Protein AF-A0A8D3X1G1-F1 (afdb_monomer_lite)

Secondary structure (DSSP, 8-state):
----------S-PPPS-HHHHHHHHHHHHH-SS--S-HHHHHHHHHH--SHHHHHHHHHHHH-GGGGGS-HHHHHHHHHHHHHHHTT-

Organism: Priestia megaterium (strain WSH-002) (NCBI:txid1006007)

Foldseek 3Di:
DDDDPPDPPPLDDDFPDPLVNLLLVQLVVPPPPDPDRSLVLLVVLVPDPDPVVSQVSSCVRRNPSCNVDDNVSSVVRNVVVVVVVVVD

Radius of gyration: 14.17 Å; chains: 1; bounding box: 31×22×53 Å

Structure (mmCIF, N/CA/C/O backbone):
data_AF-A0A8D3X1G1-F1
#
_entry.id   AF-A0A8D3X1G1-F1
#
loop_
_atom_site.group_PDB
_atom_site.id
_atom_site.type_symbol
_atom_site.label_atom_id
_atom_site.label_alt_id
_atom_site.label_comp_id
_atom_site.label_asym_id
_atom_site.label_entity_id
_atom_site.label_seq_id
_atom_site.pdbx_PDB_ins_code
_atom_site.Cartn_x
_atom_site.Cartn_y
_atom_site.Cartn_z
_atom_site.occupancy
_atom_site.B_iso_or_equiv
_atom_site.auth_seq_id
_atom_site.auth_comp_id
_atom_site.auth_asym_id
_atom_site.auth_atom_id
_atom_site.pdbx_PDB_model_num
ATOM 1 N N . MET A 1 1 ? 0.265 -9.917 -39.785 1.00 42.25 1 MET A N 1
ATOM 2 C CA . MET A 1 1 ? -0.704 -9.875 -38.670 1.00 42.25 1 MET A CA 1
ATOM 3 C C . MET A 1 1 ? 0.087 -9.977 -37.375 1.00 42.25 1 MET A C 1
ATOM 5 O O . MET A 1 1 ? 0.518 -11.066 -37.028 1.00 42.25 1 MET A O 1
ATOM 9 N N . VAL A 1 2 ? 0.401 -8.849 -36.732 1.00 44.53 2 VAL A N 1
ATOM 10 C CA . VAL A 1 2 ? 1.089 -8.852 -35.431 1.00 44.53 2 VAL A CA 1
ATOM 11 C C . VAL A 1 2 ? 0.001 -8.812 -34.372 1.00 44.53 2 VAL A C 1
ATOM 13 O O . VAL A 1 2 ? -0.784 -7.867 -34.329 1.00 44.53 2 VAL A O 1
ATOM 16 N N . TYR A 1 3 ? -0.091 -9.894 -33.604 1.00 45.19 3 TYR A N 1
ATOM 17 C CA . TYR A 1 3 ? -1.061 -10.059 -32.534 1.00 45.19 3 TYR A CA 1
ATOM 18 C C . TYR A 1 3 ? -0.980 -8.881 -31.568 1.00 45.19 3 TYR A C 1
ATOM 20 O O . TYR A 1 3 ? 0.086 -8.546 -31.052 1.00 45.19 3 TYR A O 1
ATOM 28 N N . SER A 1 4 ? -2.136 -8.260 -31.357 1.00 48.47 4 SER A N 1
ATOM 29 C CA . SER A 1 4 ? -2.400 -7.239 -30.361 1.00 48.47 4 SER A CA 1
ATOM 30 C C . SER A 1 4 ? -1.780 -7.636 -29.021 1.00 48.47 4 SER A C 1
ATOM 32 O O . SER A 1 4 ? -2.282 -8.531 -28.343 1.00 48.47 4 SER A O 1
ATOM 34 N N . GLN A 1 5 ? -0.713 -6.954 -28.600 1.00 41.25 5 GLN A N 1
ATOM 35 C CA . GLN A 1 5 ? -0.422 -6.892 -27.175 1.00 41.25 5 GLN A CA 1
ATOM 36 C C . GLN A 1 5 ? -1.529 -6.043 -26.570 1.00 41.25 5 GLN A C 1
ATOM 38 O O . GLN A 1 5 ? -1.566 -4.824 -26.735 1.00 41.25 5 GLN A O 1
ATOM 43 N N . ALA A 1 6 ? -2.485 -6.745 -25.962 1.00 45.69 6 ALA A N 1
ATOM 44 C CA . ALA A 1 6 ? -3.527 -6.185 -25.132 1.00 45.69 6 ALA A CA 1
ATOM 45 C C . ALA A 1 6 ? -2.943 -5.028 -24.324 1.00 45.69 6 ALA A C 1
ATOM 47 O O . ALA A 1 6 ? -1.927 -5.196 -23.647 1.00 45.69 6 ALA A O 1
ATOM 48 N N . VAL A 1 7 ? -3.578 -3.862 -24.453 1.00 42.03 7 VAL A N 1
ATOM 49 C CA . VAL A 1 7 ? -3.342 -2.673 -23.637 1.00 42.03 7 VAL A CA 1
ATOM 50 C C . VAL A 1 7 ? -3.080 -3.155 -22.215 1.00 42.03 7 VAL A C 1
ATOM 52 O O . VAL A 1 7 ? -4.002 -3.656 -21.567 1.00 42.03 7 VAL A O 1
ATOM 55 N N . ARG A 1 8 ? -1.821 -3.094 -21.749 1.00 42.88 8 ARG A N 1
ATOM 56 C CA . ARG A 1 8 ? -1.514 -3.327 -20.338 1.00 42.88 8 ARG A CA 1
ATOM 57 C C . ARG A 1 8 ? -2.321 -2.266 -19.611 1.00 42.88 8 ARG A C 1
ATOM 59 O O . ARG A 1 8 ? -1.947 -1.095 -19.627 1.00 42.88 8 ARG A O 1
ATOM 66 N N . LYS A 1 9 ? -3.486 -2.661 -19.076 1.00 49.25 9 LYS A N 1
ATOM 67 C CA . LYS A 1 9 ? -4.270 -1.832 -18.160 1.00 49.25 9 LYS A CA 1
ATOM 68 C C . LYS A 1 9 ? -3.249 -1.259 -17.187 1.00 49.25 9 LYS A C 1
ATOM 70 O O . LYS A 1 9 ? -2.399 -2.035 -16.743 1.00 49.25 9 LYS A O 1
ATOM 75 N N . PRO A 1 10 ? -3.262 0.051 -16.908 1.00 52.84 10 PRO A N 1
ATOM 76 C CA . PRO A 1 10 ? -2.285 0.587 -15.986 1.00 52.84 10 PRO A CA 1
ATOM 77 C C . PRO A 1 10 ? -2.428 -0.231 -14.697 1.00 52.84 10 PRO A C 1
ATOM 79 O O . PRO A 1 10 ? -3.510 -0.285 -14.114 1.00 52.84 10 PRO A O 1
ATOM 82 N N . GLU A 1 11 ? -1.371 -0.958 -14.303 1.00 60.47 11 GLU A N 1
ATOM 83 C CA . GLU A 1 11 ? -1.366 -1.831 -13.107 1.00 60.47 11 GLU A CA 1
ATOM 84 C C . GLU A 1 11 ? -1.653 -1.041 -11.818 1.00 60.47 11 GLU A C 1
ATOM 86 O O . GLU A 1 11 ? -1.802 -1.591 -10.727 1.00 60.47 11 GLU A O 1
ATOM 91 N N . PHE A 1 12 ? -1.729 0.273 -11.975 1.00 67.38 12 PHE A N 1
ATOM 92 C CA . PHE A 1 12 ? -1.857 1.290 -10.981 1.00 67.38 12 PHE A CA 1
ATOM 93 C C . PHE A 1 12 ? -2.792 2.380 -11.502 1.00 67.38 12 PHE A C 1
ATOM 95 O O . PHE A 1 12 ? -2.590 2.943 -12.576 1.00 67.38 12 PHE A O 1
ATOM 102 N N . GLN A 1 13 ? -3.814 2.695 -10.717 1.00 71.19 13 GLN A N 1
ATOM 103 C CA . GLN A 1 13 ? -4.572 3.924 -10.887 1.00 71.19 13 GLN A CA 1
ATOM 104 C C . GLN A 1 13 ? -3.999 4.957 -9.920 1.00 71.19 13 GLN A C 1
ATOM 106 O O . GLN A 1 13 ? -3.683 4.599 -8.794 1.00 71.19 13 GLN A O 1
ATOM 111 N N . GLN A 1 14 ? -3.926 6.233 -10.297 1.00 78.38 14 GLN A N 1
ATOM 112 C CA . GLN A 1 14 ? -3.537 7.265 -9.336 1.00 78.38 14 GLN A CA 1
ATOM 113 C C . GLN A 1 14 ? -4.483 7.261 -8.116 1.00 78.38 14 GLN A C 1
ATOM 115 O O . GLN A 1 14 ? -5.719 7.362 -8.233 1.00 78.38 14 GLN A O 1
ATOM 120 N N . ALA A 1 15 ? -3.879 7.093 -6.943 1.00 83.69 15 ALA A N 1
ATOM 121 C CA . ALA A 1 15 ? -4.466 7.374 -5.648 1.00 83.69 15 ALA A CA 1
ATOM 122 C C . ALA A 1 15 ? -4.636 8.889 -5.471 1.00 83.69 15 ALA A C 1
ATOM 124 O O . ALA A 1 15 ? -4.001 9.696 -6.146 1.00 83.69 15 ALA A O 1
ATOM 125 N N . GLU A 1 16 ? -5.514 9.274 -4.552 1.00 85.19 16 GLU A N 1
ATOM 126 C CA . GLU A 1 16 ? -5.739 10.686 -4.207 1.00 85.19 16 GLU A CA 1
ATOM 127 C C . GLU A 1 16 ? -4.608 11.251 -3.333 1.00 85.19 16 GLU A C 1
ATOM 129 O O . GLU A 1 16 ? -4.392 12.455 -3.299 1.00 85.19 16 GLU A O 1
ATOM 134 N N . SER A 1 17 ? -3.858 10.375 -2.658 1.00 87.94 17 SER A N 1
ATOM 135 C CA . SER A 1 17 ? -2.704 10.732 -1.835 1.00 87.94 17 SER A CA 1
ATOM 136 C C . SER A 1 17 ? -1.431 10.725 -2.681 1.00 87.94 17 SER A C 1
ATOM 138 O O . SER A 1 17 ? -1.033 9.678 -3.199 1.00 87.94 17 SER A O 1
ATOM 140 N N . GLU A 1 18 ? -0.777 11.884 -2.801 1.00 88.81 18 GLU A N 1
ATOM 141 C CA . GLU A 1 18 ? 0.510 12.023 -3.502 1.00 88.81 18 GLU A CA 1
ATOM 142 C C . GLU A 1 18 ? 1.578 11.098 -2.910 1.00 88.81 18 GLU A C 1
ATOM 144 O O . GLU A 1 18 ? 2.272 10.409 -3.654 1.00 88.81 18 GLU A O 1
ATOM 149 N N . GLY A 1 19 ? 1.640 10.989 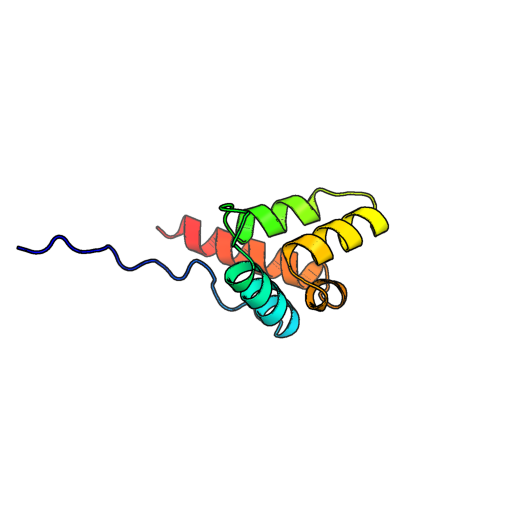-1.579 1.00 89.44 19 GLY A N 1
ATOM 150 C CA . GLY A 1 19 ? 2.583 10.092 -0.908 1.00 89.44 19 GLY A CA 1
ATOM 151 C C . GLY A 1 19 ? 2.320 8.612 -1.205 1.00 89.44 19 GLY A C 1
ATOM 152 O O . GLY A 1 19 ? 3.260 7.836 -1.364 1.00 89.44 19 GLY A O 1
ATOM 153 N N . LEU A 1 20 ? 1.051 8.205 -1.336 1.00 92.12 20 LEU A N 1
ATOM 154 C CA . LEU A 1 20 ? 0.717 6.834 -1.738 1.00 92.12 20 LEU A CA 1
ATOM 155 C C . LEU A 1 20 ? 1.056 6.585 -3.213 1.00 92.12 20 LEU A C 1
ATOM 157 O O . LEU A 1 20 ? 1.516 5.496 -3.551 1.00 92.12 20 LEU A O 1
ATOM 161 N N . ASN A 1 21 ? 0.874 7.582 -4.083 1.00 91.19 21 ASN A N 1
ATOM 162 C CA . ASN A 1 21 ? 1.306 7.488 -5.475 1.00 91.19 21 ASN A CA 1
ATOM 163 C C . ASN A 1 21 ? 2.818 7.285 -5.564 1.00 91.19 21 ASN A C 1
ATOM 165 O O . ASN A 1 21 ? 3.256 6.365 -6.248 1.00 91.19 21 ASN A O 1
ATOM 169 N N . GLU A 1 22 ? 3.601 8.088 -4.845 1.00 91.94 22 GLU A N 1
ATOM 170 C CA . GLU A 1 22 ? 5.061 7.969 -4.798 1.00 91.94 22 GLU A CA 1
ATOM 171 C C . GLU A 1 22 ? 5.498 6.572 -4.336 1.00 91.94 22 GLU A C 1
ATOM 173 O O . GLU A 1 22 ? 6.269 5.907 -5.024 1.00 91.94 22 GLU A O 1
ATOM 178 N N . ALA A 1 23 ? 4.918 6.074 -3.242 1.00 92.19 23 ALA A N 1
ATOM 179 C CA . ALA A 1 23 ? 5.217 4.746 -2.712 1.00 92.19 23 ALA A CA 1
ATOM 180 C C . ALA A 1 23 ? 4.849 3.608 -3.689 1.00 92.19 23 ALA A C 1
ATOM 182 O O . ALA A 1 23 ? 5.571 2.618 -3.818 1.00 92.19 23 ALA A O 1
ATOM 183 N N . ILE A 1 24 ? 3.737 3.734 -4.421 1.00 91.19 24 ILE A N 1
ATOM 184 C CA . ILE A 1 24 ? 3.355 2.750 -5.443 1.00 91.19 24 ILE A CA 1
ATOM 185 C C . ILE A 1 24 ? 4.278 2.829 -6.665 1.00 91.19 24 ILE A C 1
ATOM 187 O O . ILE A 1 24 ? 4.676 1.792 -7.200 1.00 91.19 24 ILE A O 1
ATOM 191 N N . HIS A 1 25 ? 4.641 4.033 -7.105 1.00 88.69 25 HIS A N 1
ATOM 192 C CA . HIS A 1 25 ? 5.611 4.222 -8.182 1.00 88.69 25 HIS A CA 1
ATOM 193 C C . HIS A 1 25 ? 6.962 3.603 -7.824 1.00 88.69 25 HIS A C 1
ATOM 195 O O . HIS A 1 25 ? 7.569 2.912 -8.647 1.00 88.69 25 HIS A O 1
ATOM 201 N N . GLU A 1 26 ? 7.403 3.796 -6.585 1.00 88.69 26 GLU A N 1
ATOM 202 C CA . GLU A 1 26 ? 8.617 3.197 -6.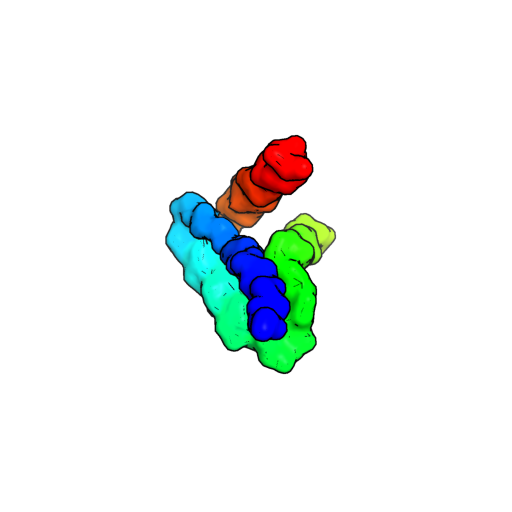058 1.00 88.69 26 GLU A CA 1
ATOM 203 C C . GLU A 1 26 ? 8.516 1.667 -6.024 1.00 88.69 26 GLU A C 1
ATOM 205 O O . GLU A 1 26 ? 9.407 0.999 -6.543 1.00 88.69 26 GLU A O 1
ATOM 210 N N . TYR A 1 27 ? 7.406 1.099 -5.543 1.00 88.50 27 TYR A N 1
ATOM 211 C CA . TYR A 1 27 ? 7.153 -0.345 -5.596 1.00 88.50 27 TYR A CA 1
ATOM 212 C C . TYR A 1 27 ? 7.247 -0.908 -7.023 1.00 88.50 27 TYR A C 1
ATOM 214 O O . TYR A 1 27 ? 7.946 -1.893 -7.250 1.00 88.50 27 TYR A O 1
ATOM 222 N N . ILE A 1 28 ? 6.596 -0.268 -8.003 1.00 85.69 28 ILE A N 1
ATOM 223 C CA . ILE A 1 28 ? 6.619 -0.698 -9.414 1.00 85.69 28 ILE A CA 1
ATOM 224 C C . ILE A 1 28 ? 8.038 -0.629 -9.983 1.00 85.69 28 ILE A C 1
ATOM 226 O O . ILE A 1 28 ? 8.473 -1.557 -10.660 1.00 85.69 28 ILE A O 1
ATOM 230 N N . THR A 1 29 ? 8.772 0.440 -9.679 1.00 83.19 29 THR A N 1
ATOM 231 C CA . THR A 1 29 ? 10.156 0.628 -10.138 1.00 83.19 29 THR A CA 1
ATOM 232 C C . THR A 1 29 ? 11.100 -0.390 -9.494 1.00 83.19 29 THR A C 1
ATOM 234 O O . THR A 1 29 ? 12.003 -0.913 -10.144 1.00 83.19 29 THR A O 1
ATOM 237 N N . ARG A 1 30 ? 10.871 -0.711 -8.216 1.00 76.25 30 ARG A N 1
ATOM 238 C CA . ARG A 1 30 ? 11.665 -1.660 -7.428 1.00 76.25 30 ARG A CA 1
ATOM 239 C C . ARG A 1 30 ? 11.304 -3.120 -7.663 1.00 76.25 30 ARG A C 1
ATOM 241 O O . ARG A 1 30 ? 12.064 -3.965 -7.188 1.00 76.25 30 ARG A O 1
ATOM 248 N N . ARG A 1 31 ? 10.206 -3.448 -8.367 1.00 67.69 31 ARG A N 1
ATOM 249 C CA . ARG A 1 31 ? 9.823 -4.825 -8.751 1.00 67.69 31 ARG A CA 1
ATOM 250 C C . ARG A 1 31 ? 10.867 -5.461 -9.686 1.00 67.69 31 ARG A C 1
ATOM 252 O O . ARG A 1 31 ? 10.633 -5.739 -10.854 1.00 67.69 31 ARG A O 1
ATOM 259 N N . THR A 1 32 ? 12.037 -5.741 -9.138 1.00 55.59 32 THR A N 1
ATOM 260 C CA . THR A 1 32 ? 13.086 -6.585 -9.703 1.00 55.59 32 THR A CA 1
ATOM 261 C C . THR A 1 32 ? 13.017 -7.996 -9.104 1.00 55.59 32 THR A C 1
ATOM 263 O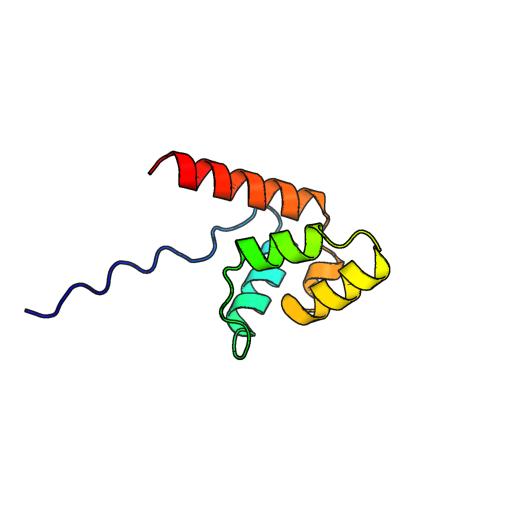 O . THR A 1 32 ? 13.673 -8.898 -9.615 1.00 55.59 32 THR A O 1
ATOM 266 N N . ARG A 1 33 ? 12.206 -8.215 -8.043 1.00 49.66 33 ARG A N 1
ATOM 267 C CA . ARG A 1 33 ? 12.068 -9.509 -7.330 1.00 49.66 33 ARG A CA 1
ATOM 268 C C . ARG A 1 33 ? 10.639 -9.957 -6.981 1.00 49.66 33 ARG A C 1
ATOM 270 O O . ARG A 1 33 ? 10.389 -11.157 -6.956 1.00 49.66 33 ARG A O 1
ATOM 277 N N . HIS A 1 34 ? 9.691 -9.047 -6.743 1.00 57.97 34 HIS A N 1
ATOM 278 C CA . HIS A 1 34 ? 8.305 -9.406 -6.399 1.00 57.97 34 HIS A CA 1
ATOM 279 C C . HIS A 1 34 ? 7.369 -9.163 -7.584 1.00 57.97 34 HIS A C 1
ATOM 281 O O . HIS A 1 34 ? 7.146 -8.023 -7.967 1.00 57.97 34 HIS A O 1
ATOM 287 N N . ASN A 1 35 ? 6.794 -10.226 -8.151 1.00 69.19 35 ASN A N 1
ATOM 288 C CA . ASN A 1 35 ? 5.863 -10.137 -9.286 1.00 69.19 35 ASN A CA 1
ATOM 289 C C . ASN A 1 35 ? 4.383 -10.019 -8.852 1.00 69.19 35 ASN A C 1
ATOM 291 O O . ASN A 1 35 ? 3.474 -10.325 -9.620 1.00 69.19 35 ASN A O 1
ATOM 295 N N . ALA A 1 36 ? 4.127 -9.643 -7.594 1.00 80.44 36 ALA A N 1
ATOM 296 C CA . ALA A 1 36 ? 2.776 -9.564 -7.037 1.00 80.44 36 ALA A CA 1
ATOM 297 C C . ALA A 1 36 ? 2.097 -8.238 -7.421 1.00 80.44 36 ALA A C 1
ATOM 299 O O . ALA A 1 36 ? 2.762 -7.211 -7.355 1.00 80.44 36 ALA A O 1
ATOM 300 N N . PRO A 1 37 ? 0.798 -8.195 -7.773 1.00 86.00 37 PRO A N 1
ATOM 301 C CA . PRO A 1 37 ? 0.054 -6.954 -8.026 1.00 86.00 37 PRO A CA 1
ATOM 302 C C . PRO A 1 37 ? 0.157 -5.926 -6.881 1.00 86.00 37 PRO A C 1
ATOM 304 O O . PRO A 1 37 ? 0.148 -6.300 -5.712 1.00 86.00 37 PRO A O 1
ATOM 307 N N . VAL A 1 38 ? 0.194 -4.621 -7.201 1.00 88.25 38 VAL A N 1
ATOM 308 C CA . VAL A 1 38 ? 0.281 -3.522 -6.206 1.00 88.25 38 VAL A CA 1
ATOM 309 C C . VAL A 1 38 ? -0.809 -3.662 -5.145 1.00 88.25 38 VAL A C 1
ATOM 311 O O . VAL A 1 38 ? -0.565 -3.516 -3.952 1.00 88.25 38 VAL A O 1
ATOM 314 N N . VAL A 1 39 ? -2.025 -3.971 -5.597 1.00 88.69 39 VAL A N 1
ATOM 315 C CA . VAL A 1 39 ? -3.208 -4.150 -4.749 1.00 88.69 39 VAL A CA 1
ATOM 316 C C . VAL A 1 39 ? -2.995 -5.261 -3.725 1.00 88.69 39 VAL A C 1
ATOM 318 O O . VAL A 1 39 ? -3.408 -5.113 -2.579 1.00 88.69 39 VAL A O 1
ATOM 321 N N . ASP A 1 40 ? -2.346 -6.353 -4.118 1.00 88.44 40 ASP A N 1
ATOM 322 C CA . ASP A 1 40 ? -2.129 -7.496 -3.237 1.00 88.44 40 ASP A CA 1
ATOM 323 C C . ASP A 1 40 ? -1.003 -7.219 -2.242 1.00 88.44 40 ASP A C 1
ATOM 325 O O . ASP A 1 40 ? -1.150 -7.532 -1.064 1.00 88.44 40 ASP A O 1
ATOM 329 N N . ALA A 1 41 ? 0.059 -6.524 -2.660 1.00 90.19 41 ALA A N 1
ATOM 330 C CA . ALA A 1 41 ? 1.093 -6.048 -1.743 1.00 90.19 41 ALA A CA 1
ATOM 331 C C . ALA A 1 41 ? 0.532 -5.057 -0.703 1.00 90.19 41 ALA A C 1
ATOM 333 O O . ALA A 1 41 ? 0.843 -5.160 0.483 1.00 90.19 41 ALA A O 1
ATOM 334 N N . LEU A 1 42 ? -0.359 -4.145 -1.113 1.00 92.00 42 LEU A N 1
ATOM 335 C CA . LEU A 1 42 ? -1.042 -3.230 -0.192 1.00 92.00 42 LEU A CA 1
ATOM 336 C C . LEU A 1 42 ? -2.007 -3.967 0.748 1.00 92.00 42 LEU A C 1
ATOM 338 O O . LEU A 1 42 ? -2.124 -3.610 1.916 1.00 92.00 42 LEU A O 1
ATOM 342 N N . ARG A 1 43 ? -2.698 -5.010 0.276 1.00 92.19 43 ARG A N 1
ATOM 343 C CA . ARG A 1 43 ? -3.536 -5.855 1.144 1.00 92.19 43 ARG A CA 1
ATOM 344 C C . ARG A 1 43 ? -2.697 -6.600 2.167 1.00 92.19 43 ARG A C 1
ATOM 346 O O . ARG A 1 43 ? -3.071 -6.614 3.332 1.00 92.19 43 ARG A O 1
ATOM 353 N N . TYR A 1 44 ? -1.573 -7.167 1.740 1.00 92.19 44 TYR A N 1
ATOM 354 C CA . TYR A 1 44 ? -0.666 -7.902 2.609 1.00 92.19 44 TYR A CA 1
ATOM 355 C C . TYR A 1 44 ? -0.186 -7.038 3.779 1.00 92.19 44 TYR A C 1
ATOM 357 O O . TYR A 1 44 ? -0.387 -7.423 4.929 1.00 92.19 44 TYR A O 1
ATOM 365 N N . ILE A 1 45 ? 0.319 -5.824 3.527 1.00 92.56 45 ILE A N 1
ATOM 366 C CA . ILE A 1 45 ? 0.750 -4.945 4.629 1.00 92.56 45 ILE A CA 1
ATOM 367 C C . ILE A 1 45 ? -0.406 -4.594 5.580 1.00 92.56 45 ILE A C 1
ATOM 369 O O . ILE A 1 45 ? -0.205 -4.482 6.784 1.00 92.56 45 ILE A O 1
ATOM 373 N N . MET A 1 46 ? -1.635 -4.479 5.068 1.00 93.00 46 MET A N 1
ATOM 374 C CA . MET A 1 46 ? -2.816 -4.186 5.886 1.00 93.00 46 MET A CA 1
ATOM 375 C C . MET A 1 46 ? -3.291 -5.377 6.732 1.00 93.00 46 MET A C 1
ATOM 377 O O . MET A 1 46 ? -4.077 -5.164 7.651 1.00 93.00 46 MET A O 1
ATOM 381 N N . THR A 1 47 ? -2.830 -6.603 6.453 1.00 93.88 47 THR A N 1
ATOM 382 C CA . THR A 1 47 ? -3.103 -7.783 7.298 1.00 93.88 47 THR A CA 1
ATOM 383 C C . THR A 1 47 ? -2.167 -7.915 8.498 1.00 93.88 47 THR A C 1
ATOM 385 O O . THR A 1 47 ? -2.443 -8.711 9.388 1.00 93.88 47 THR A O 1
ATOM 388 N N . ILE A 1 48 ? -1.081 -7.139 8.549 1.00 93.44 48 ILE A N 1
ATOM 389 C CA . ILE A 1 48 ? -0.109 -7.197 9.643 1.00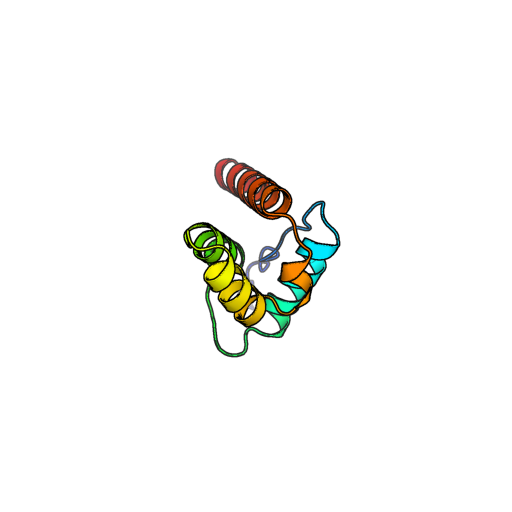 93.44 48 ILE A CA 1
ATOM 390 C C . ILE A 1 48 ? -0.630 -6.370 10.823 1.00 93.44 48 ILE A C 1
ATOM 392 O O . ILE A 1 48 ? -0.763 -5.147 10.727 1.00 93.44 48 ILE A O 1
ATOM 396 N N . GLU A 1 49 ? -0.911 -7.032 11.945 1.00 92.38 49 GLU A N 1
ATOM 397 C CA . GLU A 1 49 ? -1.495 -6.403 13.137 1.00 92.38 49 GLU A CA 1
ATOM 398 C C . GLU A 1 49 ? -0.491 -5.514 13.882 1.00 92.38 49 GLU A C 1
ATOM 400 O O . GLU A 1 49 ? -0.815 -4.410 14.333 1.00 92.38 49 GLU A O 1
ATOM 405 N N . HIS A 1 50 ? 0.759 -5.969 13.999 1.00 94.88 50 HIS A N 1
ATOM 406 C CA . HIS A 1 50 ? 1.790 -5.240 14.721 1.00 94.88 50 HIS A CA 1
ATOM 407 C C . HI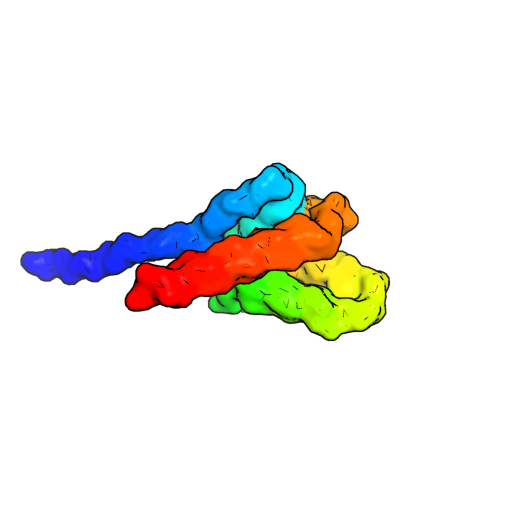S A 1 50 ? 2.290 -4.049 13.903 1.00 94.88 50 HIS A C 1
ATOM 409 O O . HIS A 1 50 ? 2.991 -4.190 12.904 1.00 94.88 50 HIS A O 1
ATOM 415 N N . LYS A 1 51 ? 1.980 -2.834 14.373 1.00 90.12 51 LYS A N 1
ATOM 416 C CA . LYS A 1 51 ? 2.320 -1.578 13.682 1.00 90.12 51 LYS A CA 1
ATOM 417 C C . LYS A 1 51 ? 3.798 -1.473 13.290 1.00 90.12 51 LYS A C 1
ATOM 419 O O . LYS A 1 51 ? 4.095 -0.983 12.204 1.00 90.12 51 LYS A O 1
ATOM 424 N N . HIS A 1 52 ? 4.707 -1.889 14.172 1.00 92.75 52 HIS A N 1
ATOM 425 C CA . HIS A 1 52 ? 6.145 -1.802 13.913 1.00 92.75 52 HIS A CA 1
ATOM 426 C C . HIS A 1 52 ? 6.572 -2.724 12.764 1.00 92.75 52 HIS A C 1
ATOM 428 O O . HIS A 1 52 ? 7.183 -2.260 11.806 1.00 92.75 52 HIS A O 1
ATOM 434 N N . GLU A 1 53 ? 6.173 -3.994 12.825 1.00 93.75 53 GLU A N 1
ATOM 435 C CA . GLU A 1 53 ? 6.418 -4.994 11.781 1.00 93.75 53 GLU A CA 1
ATOM 436 C C . GLU A 1 53 ? 5.811 -4.559 10.443 1.00 93.75 53 GLU A C 1
ATOM 438 O O . GLU A 1 53 ? 6.485 -4.549 9.413 1.00 93.75 53 GLU A O 1
ATOM 443 N N . ARG A 1 54 ? 4.566 -4.073 10.471 1.00 93.19 54 ARG A N 1
ATOM 444 C CA . ARG A 1 54 ? 3.887 -3.530 9.295 1.00 93.19 54 ARG A CA 1
ATOM 445 C C . ARG A 1 54 ? 4.683 -2.408 8.638 1.00 93.19 54 ARG A C 1
ATOM 447 O O . ARG A 1 54 ? 4.794 -2.385 7.419 1.00 93.19 54 ARG A O 1
ATOM 454 N N . MET A 1 55 ? 5.222 -1.473 9.422 1.00 92.56 55 MET A N 1
ATOM 455 C CA . MET A 1 55 ? 6.014 -0.355 8.896 1.00 92.56 55 MET A CA 1
ATOM 456 C C . MET A 1 55 ? 7.348 -0.811 8.301 1.00 92.56 55 MET A C 1
ATOM 458 O O . MET A 1 55 ? 7.761 -0.264 7.280 1.00 92.56 55 MET A O 1
ATOM 462 N N . GLN A 1 56 ? 8.003 -1.802 8.910 1.00 93.50 56 GLN A N 1
ATOM 463 C CA . GLN A 1 56 ? 9.238 -2.379 8.378 1.00 93.50 56 GLN A CA 1
ATOM 464 C C . GLN A 1 56 ? 8.989 -3.062 7.029 1.00 93.50 56 GLN A C 1
ATOM 466 O O . GLN A 1 56 ? 9.611 -2.693 6.035 1.00 93.50 56 GLN A O 1
ATOM 471 N N . ILE A 1 57 ? 8.016 -3.976 6.975 1.00 91.88 57 ILE A N 1
ATOM 472 C CA . ILE A 1 57 ? 7.662 -4.715 5.756 1.00 91.88 57 ILE A CA 1
ATOM 473 C C . ILE A 1 57 ? 7.133 -3.766 4.675 1.00 91.88 57 ILE A C 1
ATOM 475 O O . ILE A 1 57 ? 7.486 -3.888 3.502 1.00 91.88 57 ILE A O 1
ATOM 479 N N . ALA A 1 58 ? 6.313 -2.778 5.045 1.00 92.38 58 ALA A N 1
ATOM 480 C CA . ALA A 1 58 ? 5.838 -1.783 4.093 1.00 92.38 58 ALA A CA 1
ATOM 481 C C . ALA A 1 58 ? 7.005 -1.007 3.477 1.00 92.38 58 ALA A C 1
ATOM 483 O O . ALA A 1 58 ? 7.038 -0.861 2.259 1.00 92.38 58 ALA A O 1
ATOM 484 N N . ALA A 1 59 ? 7.967 -0.548 4.283 1.00 92.69 59 ALA A N 1
ATOM 485 C CA . ALA A 1 59 ? 9.124 0.190 3.782 1.00 92.69 59 ALA A CA 1
ATOM 486 C C . ALA A 1 59 ? 10.054 -0.671 2.913 1.00 92.69 59 ALA A C 1
ATOM 488 O O . ALA A 1 59 ? 10.641 -0.165 1.958 1.00 92.69 59 ALA A O 1
ATOM 489 N N . GLU A 1 60 ? 10.164 -1.968 3.204 1.00 91.31 60 GLU A N 1
ATOM 490 C CA . GLU A 1 60 ? 10.889 -2.919 2.359 1.00 91.31 60 GLU A CA 1
ATOM 491 C C . GLU A 1 60 ? 10.244 -3.039 0.970 1.00 91.31 60 GLU A C 1
ATOM 493 O O . GLU A 1 60 ? 10.933 -2.948 -0.048 1.00 91.31 60 GLU A O 1
ATOM 498 N N . LEU A 1 61 ? 8.915 -3.175 0.922 1.00 90.06 61 LEU A N 1
ATOM 499 C CA . LEU A 1 61 ? 8.171 -3.349 -0.325 1.00 90.06 61 LEU A CA 1
ATOM 500 C C . LEU A 1 61 ? 8.039 -2.040 -1.118 1.00 90.06 61 LEU A C 1
ATOM 502 O O . LEU A 1 61 ? 8.369 -1.990 -2.301 1.00 90.06 61 LEU A O 1
ATOM 506 N N . PHE A 1 62 ? 7.543 -0.984 -0.478 1.00 91.25 62 PHE A N 1
ATOM 507 C CA . PHE A 1 62 ? 7.112 0.266 -1.115 1.00 91.25 62 PHE A CA 1
ATOM 508 C C . PHE A 1 62 ? 8.115 1.415 -0.969 1.00 91.25 62 PHE A C 1
ATOM 510 O O . PHE A 1 62 ? 7.845 2.519 -1.431 1.00 91.25 62 PHE A O 1
ATOM 517 N N . GLY A 1 63 ? 9.260 1.167 -0.330 1.00 91.06 63 GLY A N 1
ATOM 518 C CA . GLY A 1 63 ? 10.237 2.202 -0.016 1.00 91.06 63 GLY A CA 1
ATOM 519 C C . GLY A 1 63 ? 9.803 3.118 1.127 1.00 91.06 63 GLY A C 1
ATOM 520 O O . GLY A 1 63 ? 8.741 2.969 1.730 1.00 91.06 63 GLY A O 1
ATOM 521 N N . SER A 1 64 ? 10.660 4.077 1.468 1.00 90.25 64 SER A N 1
ATOM 522 C CA . SER A 1 64 ? 10.522 4.890 2.684 1.00 90.25 64 SER A C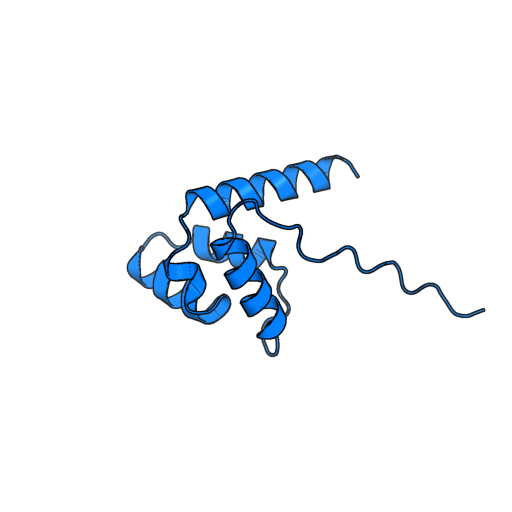A 1
ATOM 523 C C . SER A 1 64 ? 9.294 5.806 2.664 1.00 90.25 64 SER A C 1
ATOM 525 O O . SER A 1 64 ? 8.775 6.155 3.725 1.00 90.25 64 SER A O 1
ATOM 527 N N . ALA A 1 65 ? 8.812 6.192 1.477 1.00 87.94 65 ALA A N 1
ATOM 528 C CA . ALA A 1 65 ? 7.671 7.094 1.319 1.00 87.94 65 ALA A CA 1
ATOM 529 C C . ALA A 1 65 ? 6.395 6.547 1.982 1.00 87.94 65 ALA A C 1
ATOM 531 O O . ALA A 1 65 ? 5.646 7.304 2.606 1.00 87.94 65 ALA A O 1
ATOM 532 N N . ILE A 1 66 ? 6.198 5.222 1.957 1.00 92.12 66 ILE A N 1
ATOM 533 C CA . ILE A 1 66 ? 5.026 4.559 2.548 1.00 92.12 66 ILE A CA 1
ATOM 534 C C . ILE A 1 66 ? 4.900 4.800 4.059 1.00 92.12 66 ILE A C 1
ATOM 536 O O . ILE A 1 66 ? 3.799 4.763 4.595 1.00 92.12 66 ILE A O 1
ATOM 540 N N . GLN A 1 67 ? 6.001 5.099 4.760 1.00 89.62 67 GLN A N 1
ATOM 541 C CA . GLN A 1 67 ? 5.984 5.349 6.206 1.00 89.62 67 GLN A CA 1
ATOM 542 C C . GLN A 1 67 ? 5.223 6.631 6.572 1.00 89.62 67 GLN A C 1
ATOM 544 O O . GLN A 1 67 ? 4.778 6.784 7.709 1.00 89.62 67 GLN A O 1
ATOM 549 N N . ARG A 1 68 ? 5.080 7.555 5.614 1.00 89.69 68 ARG A N 1
ATOM 550 C CA . ARG A 1 68 ? 4.326 8.808 5.766 1.00 89.69 68 ARG A CA 1
ATOM 551 C C . ARG A 1 68 ? 2.865 8.661 5.341 1.00 89.69 68 ARG A C 1
ATOM 553 O O . ARG A 1 68 ? 2.062 9.553 5.609 1.00 89.69 68 ARG A O 1
ATOM 560 N N . VAL A 1 69 ? 2.524 7.559 4.674 1.00 92.38 69 VAL A N 1
ATOM 561 C CA . VAL A 1 69 ? 1.179 7.298 4.165 1.00 92.38 69 VAL A CA 1
ATOM 562 C C . VAL A 1 69 ? 0.285 6.836 5.305 1.00 92.38 69 VAL A C 1
ATOM 564 O O . VAL A 1 69 ? 0.650 5.977 6.108 1.00 92.38 69 VAL A O 1
ATOM 567 N N . LYS A 1 70 ? -0.915 7.410 5.380 1.00 91.88 70 LYS A N 1
ATOM 568 C CA . LYS A 1 70 ? -1.913 7.003 6.368 1.00 91.88 70 LYS A CA 1
ATOM 569 C C . LYS A 1 70 ? -2.596 5.721 5.904 1.00 91.88 70 LYS A C 1
ATOM 571 O O . LYS A 1 70 ? -2.976 5.608 4.741 1.00 91.88 70 LYS A O 1
ATOM 576 N N . ASP A 1 71 ? -2.875 4.812 6.836 1.00 90.69 71 ASP A N 1
ATOM 577 C CA . ASP A 1 71 ? -3.647 3.587 6.567 1.00 90.69 71 ASP A CA 1
ATOM 578 C C . ASP A 1 71 ? -4.973 3.883 5.837 1.00 90.69 71 ASP A C 1
ATOM 580 O O . ASP A 1 71 ? -5.409 3.121 4.974 1.00 90.69 71 ASP A O 1
ATOM 584 N N . GLN A 1 72 ? -5.608 5.020 6.145 1.00 91.94 72 GLN A N 1
ATOM 585 C CA . GLN A 1 72 ? -6.842 5.454 5.492 1.00 91.94 72 GLN A CA 1
ATOM 586 C C . GLN A 1 72 ? -6.675 5.686 3.983 1.00 91.94 72 GLN A C 1
ATOM 588 O O . GLN A 1 72 ? -7.574 5.311 3.228 1.00 91.94 72 GLN A O 1
ATOM 593 N N . ASP A 1 73 ? -5.540 6.230 3.538 1.00 92.94 73 ASP A N 1
ATOM 594 C CA . ASP A 1 73 ? -5.258 6.473 2.118 1.00 92.94 73 ASP A CA 1
ATOM 595 C C . ASP A 1 73 ? -5.149 5.135 1.370 1.00 92.94 73 ASP A C 1
ATOM 597 O O . ASP A 1 73 ? -5.730 4.955 0.297 1.00 92.94 73 ASP A O 1
ATOM 601 N N . ILE A 1 74 ? -4.480 4.151 1.987 1.00 92.62 74 ILE A N 1
ATOM 602 C CA . ILE A 1 74 ? -4.359 2.783 1.462 1.00 92.62 74 ILE A CA 1
ATOM 603 C C . ILE A 1 74 ? -5.745 2.130 1.372 1.00 92.62 74 ILE A C 1
ATOM 605 O O . ILE A 1 74 ? -6.113 1.572 0.337 1.00 92.62 74 ILE A O 1
ATOM 609 N N . ILE A 1 75 ? -6.561 2.235 2.425 1.00 91.81 75 ILE A N 1
ATOM 610 C CA . ILE A 1 75 ? -7.922 1.680 2.453 1.00 91.81 75 ILE A CA 1
ATOM 611 C C . ILE A 1 75 ? -8.807 2.319 1.373 1.00 91.81 75 ILE A C 1
ATOM 613 O O . ILE A 1 75 ? -9.560 1.611 0.694 1.00 91.81 75 ILE A O 1
ATOM 617 N N . GLN A 1 76 ? -8.750 3.642 1.206 1.00 91.50 76 GLN A N 1
ATOM 618 C CA . GLN A 1 76 ? -9.515 4.361 0.184 1.00 91.50 76 GLN A CA 1
ATOM 619 C C . GLN A 1 76 ? -9.104 3.927 -1.223 1.00 91.50 76 GLN A C 1
ATOM 621 O O . GLN A 1 76 ? -9.971 3.608 -2.043 1.00 91.50 76 GLN A O 1
ATOM 626 N N . TYR A 1 77 ? -7.799 3.812 -1.471 1.00 91.56 77 TYR A N 1
ATOM 627 C CA . TYR A 1 77 ? -7.271 3.296 -2.725 1.00 91.56 77 TYR A CA 1
ATOM 628 C C . TYR A 1 77 ? -7.776 1.874 -3.022 1.00 91.56 77 TYR A C 1
ATOM 630 O O . TYR A 1 77 ? -8.362 1.626 -4.078 1.00 91.56 77 TYR A O 1
ATOM 638 N N . LEU A 1 78 ? -7.668 0.948 -2.062 1.00 90.19 78 LEU A N 1
ATOM 639 C CA . LEU A 1 78 ? -8.145 -0.433 -2.219 1.00 90.19 78 LEU A CA 1
ATOM 640 C C . LEU A 1 78 ? -9.656 -0.506 -2.505 1.00 90.19 78 LEU A C 1
ATOM 642 O O . LEU A 1 78 ? -10.103 -1.323 -3.318 1.00 90.19 78 LEU A O 1
ATOM 646 N N . LYS A 1 79 ? -10.461 0.363 -1.879 1.00 89.19 79 LYS A N 1
ATOM 647 C CA . LYS A 1 79 ? -11.905 0.475 -2.153 1.00 89.19 79 LYS A CA 1
ATOM 648 C C . LYS A 1 79 ? -12.180 0.984 -3.569 1.00 89.19 79 LYS A C 1
ATOM 650 O O . LYS A 1 79 ? -13.055 0.430 -4.238 1.00 89.19 79 LYS A O 1
ATOM 655 N N . LYS A 1 80 ? -11.452 2.008 -4.027 1.00 85.50 80 LYS A N 1
ATOM 656 C CA . LYS A 1 80 ? -11.569 2.581 -5.379 1.00 85.50 80 LYS A CA 1
ATOM 657 C C . LYS A 1 80 ? -11.274 1.525 -6.443 1.00 85.50 80 LYS A C 1
ATOM 659 O O . LYS A 1 80 ? -12.101 1.301 -7.325 1.00 85.50 80 LYS A O 1
ATOM 664 N N . VAL A 1 81 ? -10.173 0.790 -6.291 1.00 83.56 81 VAL A N 1
ATOM 665 C CA . VAL A 1 81 ? -9.790 -0.271 -7.234 1.00 83.56 81 VAL A CA 1
ATOM 666 C C . VAL A 1 81 ? -10.810 -1.416 -7.250 1.00 83.56 81 VAL A C 1
ATOM 668 O O . VAL A 1 81 ? -11.186 -1.895 -8.319 1.00 83.56 81 VAL A O 1
ATOM 671 N N . ARG A 1 82 ? -11.347 -1.820 -6.089 1.00 78.62 82 ARG A N 1
ATOM 672 C CA . ARG A 1 82 ? -12.402 -2.849 -6.021 1.00 78.62 82 ARG A CA 1
ATOM 673 C C . ARG A 1 82 ? -13.685 -2.430 -6.746 1.00 78.62 82 ARG A C 1
ATOM 675 O O . ARG A 1 82 ? -14.329 -3.278 -7.357 1.00 78.62 82 ARG A O 1
ATOM 682 N N . LYS A 1 83 ? -14.079 -1.152 -6.670 1.00 69.50 83 LYS A N 1
ATOM 683 C CA . LYS A 1 83 ? -15.251 -0.635 -7.402 1.00 69.50 83 LYS A CA 1
ATOM 684 C C . LYS A 1 83 ? -15.055 -0.733 -8.912 1.00 69.50 83 LYS A C 1
ATOM 686 O O . LYS A 1 83 ? -15.986 -1.117 -9.605 1.00 69.50 83 LYS A O 1
ATOM 691 N N . LEU A 1 84 ? -13.849 -0.453 -9.404 1.00 59.12 84 LEU A N 1
ATOM 692 C CA . LEU A 1 84 ? -13.546 -0.579 -10.829 1.00 59.12 84 LEU A CA 1
ATOM 693 C C . LEU A 1 84 ? -13.625 -2.024 -11.316 1.00 59.12 84 LEU A C 1
ATOM 695 O O . LEU A 1 84 ? -14.162 -2.254 -12.388 1.00 59.12 84 LEU A O 1
ATOM 699 N N . GLN A 1 85 ? -13.163 -2.999 -10.529 1.00 59.62 85 GLN A N 1
ATOM 700 C CA . GLN A 1 85 ? -13.233 -4.417 -10.910 1.00 59.62 85 GLN A CA 1
ATOM 701 C C . GLN A 1 85 ? -14.660 -4.979 -10.986 1.00 59.62 85 GLN A C 1
ATOM 703 O O . GLN A 1 85 ? -14.871 -5.944 -11.703 1.00 59.62 85 GLN A O 1
ATOM 708 N N . LYS A 1 86 ? -15.629 -4.404 -10.261 1.00 59.19 86 LYS A N 1
ATOM 709 C CA . LYS A 1 86 ? -17.037 -4.844 -10.304 1.00 59.19 86 LYS A CA 1
ATOM 710 C C . LYS A 1 86 ? -17.808 -4.349 -11.534 1.00 59.19 86 LYS A C 1
ATOM 712 O O . LYS A 1 86 ? -18.917 -4.815 -11.760 1.00 59.19 86 LYS A O 1
ATOM 717 N N . ASN A 1 87 ? -17.248 -3.392 -12.274 1.00 53.97 87 ASN A N 1
ATOM 718 C CA . ASN A 1 87 ? -17.892 -2.752 -13.423 1.00 53.97 87 ASN A CA 1
ATOM 719 C C . ASN A 1 87 ? -17.378 -3.291 -14.775 1.00 53.97 87 ASN A C 1
ATOM 721 O O . ASN A 1 87 ? -17.638 -2.674 -15.806 1.00 53.97 87 ASN A O 1
ATOM 725 N N . PHE A 1 88 ? -16.638 -4.404 -14.764 1.00 42.81 88 PHE A N 1
ATOM 726 C CA . PHE A 1 88 ? -16.196 -5.162 -15.939 1.00 42.81 88 PHE A CA 1
ATOM 727 C C . PHE A 1 88 ? -16.701 -6.598 -15.832 1.00 42.81 88 PHE A C 1
ATOM 729 O O . PHE A 1 88 ? -16.843 -7.224 -16.902 1.00 42.81 88 PHE A O 1
#

pLDDT: mean 80.0, std 17.0, range [41.25, 94.88]

Sequence (88 aa):
MVYSQAVRKPEFQQAESEGLNEAIHEYITRRTRHNAPVVDALRYIMTIEHKHERMQIAAELFGSAIQRVKDQDIIQYLKKVRKLQKNF